Protein AF-A0A963MCY0-F1 (afdb_monomer)

Foldseek 3Di:
DDPPPPFPWDFDFDDDPDVPDDTDTDTDGDRCVVVVVVVVVVVVVVVVVVVVVVVVVVVVVVVVVCVVPPPDPDPDPPPPDPDDD

Sequence (85 aa):
RDGRHLWRGSAVPMQTQLSGAAPLSVVMAVETSAQDAFLTSLGLTLAAYVLLATLACGIAFTLVLRRANAPPPAAAPPRAEPPLD

Solvent-accessible surface area (backbone atoms only — not comparable to full-atom values): 5614 Å² total; per-residue (Å²): 137,80,85,73,79,78,78,73,69,58,72,55,80,50,86,70,95,51,94,88,62,79,81,56,76,53,74,53,78,72,83,55,62,68,58,54,53,48,53,52,50,51,52,51,53,51,51,52,49,52,51,52,52,51,51,52,48,52,51,52,52,53,54,50,52,52,60,72,67,50,74,77,77,75,74,76,77,78,76,80,73,75,82,86,127

pLDDT: mean 71.68, std 18.67, range [42.56, 97.88]

Mean predicted aligned error: 17.4 Å

Secondary structure (DSSP, 8-state):
---------EEEE-----TTPPP-EEEE----HHHHHHHHHHHHHHHHHHHHHHHHHHHHHHHHHHHHTPPPPP-PPPP-PPPP-

Radius of gyration: 35.9 Å; Cα contacts (8 Å, |Δi|>4): 30; chains: 1; bounding box: 91×25×95 Å

Structure (mmCIF, N/CA/C/O backbone):
data_AF-A0A963MCY0-F1
#
_entry.id   AF-A0A963MCY0-F1
#
loop_
_atom_site.group_PDB
_atom_site.id
_atom_site.type_symbol
_atom_site.label_atom_id
_atom_site.label_alt_id
_atom_site.label_comp_id
_atom_site.label_asym_id
_atom_site.label_entity_id
_atom_site.label_seq_id
_atom_site.pdbx_PDB_ins_code
_atom_site.Cartn_x
_atom_site.Cartn_y
_atom_site.Cartn_z
_atom_site.occupancy
_atom_site.B_iso_or_equiv
_atom_site.auth_seq_id
_atom_site.auth_comp_id
_atom_site.auth_asym_id
_atom_site.auth_atom_id
_atom_site.pdbx_PDB_model_num
ATOM 1 N N . ARG A 1 1 ? -0.197 14.564 20.694 1.00 43.12 1 ARG A N 1
ATOM 2 C CA . ARG A 1 1 ? -1.075 14.125 19.575 1.00 43.12 1 ARG A CA 1
ATOM 3 C C . ARG A 1 1 ? -1.974 13.077 20.197 1.00 43.12 1 ARG A C 1
ATOM 5 O O . ARG A 1 1 ? -1.601 11.916 20.279 1.00 43.12 1 ARG A O 1
ATOM 12 N N . ASP A 1 2 ? -3.031 13.569 20.828 1.00 42.56 2 ASP A N 1
ATOM 13 C CA . ASP A 1 2 ? -3.637 12.929 21.992 1.00 42.56 2 ASP A CA 1
ATOM 14 C C . ASP A 1 2 ? -4.615 11.838 21.576 1.00 42.56 2 ASP A C 1
ATOM 16 O O . ASP A 1 2 ? -5.544 12.082 20.801 1.00 42.56 2 ASP A O 1
ATOM 20 N N . GLY A 1 3 ? -4.362 10.631 22.086 1.00 50.00 3 GLY A N 1
ATOM 21 C CA . GLY A 1 3 ? -5.191 9.447 21.922 1.00 50.00 3 GLY A CA 1
ATOM 22 C C . GLY A 1 3 ? -6.543 9.655 22.586 1.00 50.00 3 GLY A C 1
ATOM 23 O O . GLY A 1 3 ? -6.744 9.337 23.755 1.00 50.00 3 GLY A O 1
ATOM 24 N N . ARG A 1 4 ? -7.489 10.210 21.830 1.00 51.00 4 ARG A N 1
ATOM 25 C CA . ARG A 1 4 ? -8.903 10.170 22.187 1.00 51.00 4 ARG A CA 1
ATOM 26 C C . ARG A 1 4 ? -9.368 8.737 21.977 1.00 51.00 4 ARG A C 1
ATOM 28 O O . ARG A 1 4 ? -9.735 8.369 20.867 1.00 51.00 4 ARG A O 1
ATOM 35 N N . HIS A 1 5 ? -9.308 7.938 23.039 1.00 49.12 5 HIS A N 1
ATOM 36 C CA . HIS A 1 5 ? -10.011 6.666 23.141 1.00 49.12 5 HIS A CA 1
ATOM 37 C C . HIS A 1 5 ? -11.492 6.932 22.852 1.00 49.12 5 HIS A C 1
ATOM 39 O O . HIS A 1 5 ? -12.223 7.454 23.695 1.00 49.12 5 HIS A O 1
ATOM 45 N N . LEU A 1 6 ? -11.896 6.691 21.606 1.00 51.25 6 LEU A N 1
ATOM 46 C CA . LEU A 1 6 ? -13.217 7.012 21.092 1.00 51.25 6 LEU A CA 1
ATOM 47 C C . LEU A 1 6 ? -14.189 5.940 21.596 1.00 51.25 6 LEU A C 1
ATOM 49 O O . LEU A 1 6 ? -14.520 4.991 20.895 1.00 51.25 6 LEU A O 1
ATOM 53 N N . TRP A 1 7 ? -14.605 6.070 22.853 1.00 44.38 7 TRP A N 1
ATOM 54 C CA . TRP A 1 7 ? -15.597 5.204 23.479 1.00 44.38 7 TRP A CA 1
ATOM 55 C C . TRP A 1 7 ? -16.922 5.278 22.703 1.00 44.38 7 TRP A C 1
ATOM 57 O O . TRP A 1 7 ? -17.699 6.219 22.863 1.00 44.38 7 TRP A O 1
ATOM 67 N N . ARG A 1 8 ? -17.205 4.282 21.854 1.00 54.50 8 ARG A N 1
ATOM 68 C CA . ARG A 1 8 ? -18.536 4.077 21.260 1.00 54.50 8 ARG A CA 1
ATOM 69 C C . ARG A 1 8 ? -19.425 3.324 22.252 1.00 54.50 8 ARG A C 1
ATOM 71 O O . ARG A 1 8 ? -19.675 2.134 22.103 1.00 54.50 8 ARG A O 1
ATOM 78 N N . GLY A 1 9 ?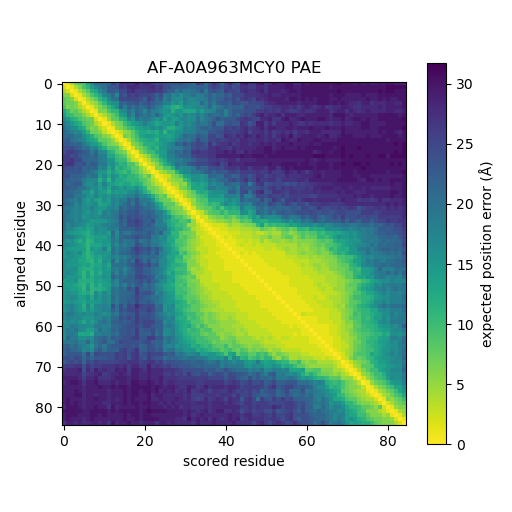 -19.891 4.020 23.286 1.00 53.22 9 GLY A N 1
ATOM 79 C CA . GLY A 1 9 ? -20.867 3.473 24.228 1.00 53.22 9 GLY A CA 1
ATOM 80 C C . GLY A 1 9 ? -22.256 3.378 23.591 1.00 53.22 9 GLY A C 1
ATOM 81 O O . GLY A 1 9 ? -22.895 4.402 23.362 1.00 53.22 9 GLY A O 1
ATOM 82 N N . SER A 1 10 ? -22.747 2.168 23.319 1.00 56.59 10 SER A N 1
ATOM 83 C CA . SER A 1 10 ? -24.172 1.937 23.053 1.00 56.59 10 SER A CA 1
ATOM 84 C C . SER A 1 10 ? -24.851 1.521 24.358 1.00 56.59 10 SER A C 1
ATOM 86 O O . SER A 1 10 ? -24.631 0.411 24.841 1.00 56.59 10 SER A O 1
ATOM 88 N N . ALA A 1 11 ? -25.660 2.402 24.951 1.00 50.53 11 ALA A N 1
ATOM 89 C CA . ALA A 1 11 ? -26.500 2.045 26.093 1.00 50.53 11 ALA A CA 1
ATOM 90 C C . ALA A 1 11 ? -27.801 1.419 25.572 1.00 50.53 11 ALA A C 1
ATOM 92 O O . ALA A 1 11 ? -28.643 2.114 25.004 1.00 50.53 11 ALA A O 1
ATOM 93 N N . VAL A 1 12 ? -27.955 0.104 25.737 1.00 45.94 12 VAL A N 1
ATOM 94 C CA . VAL A 1 12 ? -29.212 -0.593 25.435 1.00 45.94 12 VAL A CA 1
ATOM 95 C C . VAL A 1 12 ? -30.003 -0.707 26.741 1.00 45.94 12 VAL A C 1
ATOM 97 O O . VAL A 1 12 ? -29.516 -1.340 27.679 1.00 45.94 12 VAL A O 1
ATOM 100 N N . PRO A 1 13 ? -31.199 -0.101 26.852 1.00 50.28 13 PRO A N 1
ATOM 101 C CA . PRO A 1 13 ? -32.049 -0.299 28.017 1.00 50.28 13 PRO A CA 1
ATOM 102 C C . PRO A 1 13 ? -32.587 -1.733 27.997 1.00 50.28 13 PRO A C 1
ATOM 104 O O . PRO A 1 13 ? -33.408 -2.091 27.154 1.00 50.28 13 PRO A O 1
ATOM 107 N N . MET A 1 14 ? -32.110 -2.573 28.915 1.00 43.19 14 MET A N 1
ATOM 108 C CA . MET A 1 14 ? -32.595 -3.942 29.050 1.00 43.19 14 MET A CA 1
ATOM 109 C C . MET A 1 14 ? -33.844 -3.921 29.933 1.00 43.19 14 MET A C 1
ATOM 111 O O . MET A 1 14 ? -33.765 -3.696 31.140 1.00 43.19 14 MET A O 1
ATOM 115 N N . GLN A 1 15 ? -35.016 -4.104 29.325 1.00 51.31 15 GLN A N 1
ATOM 116 C CA . GLN A 1 15 ? -36.260 -4.262 30.074 1.00 51.31 15 GLN A CA 1
ATOM 117 C C . GLN A 1 15 ? -36.261 -5.647 30.724 1.00 51.31 15 GLN A C 1
ATOM 119 O O . GLN A 1 15 ? -36.525 -6.654 30.070 1.00 51.31 15 GLN A O 1
ATOM 124 N N . THR A 1 16 ? -35.924 -5.716 32.008 1.00 50.34 16 THR A N 1
ATOM 125 C CA . THR A 1 16 ? -36.092 -6.940 32.791 1.00 50.34 16 THR A CA 1
ATOM 126 C C . THR A 1 16 ? -37.556 -7.037 33.220 1.00 50.34 16 THR A C 1
ATOM 128 O O . THR A 1 16 ? -38.129 -6.087 33.748 1.00 50.34 16 THR A O 1
ATOM 131 N N . GLN A 1 17 ? -38.194 -8.185 32.976 1.00 49.22 17 GLN A N 1
ATOM 132 C CA . GLN A 1 17 ? -39.592 -8.450 33.351 1.00 49.22 17 GLN A CA 1
ATOM 133 C C . GLN A 1 17 ? -39.755 -8.709 34.865 1.00 49.22 17 GLN A C 1
ATOM 135 O O . GLN A 1 17 ? -40.462 -9.621 35.281 1.00 49.22 17 GLN A O 1
ATOM 140 N N . LEU A 1 18 ? -39.077 -7.928 35.707 1.00 51.62 18 LEU A N 1
ATOM 141 C CA . LEU A 1 18 ? -39.244 -7.940 37.158 1.00 51.62 18 LEU A CA 1
ATOM 142 C C . LEU A 1 18 ? -40.118 -6.748 37.538 1.00 51.62 18 LEU A C 1
ATOM 144 O O . LEU A 1 18 ? -39.654 -5.611 37.604 1.00 51.62 18 LEU A O 1
ATOM 148 N N . SER A 1 19 ? -41.404 -7.020 37.760 1.00 48.84 19 SER A N 1
ATOM 149 C CA . SER A 1 19 ? -42.368 -6.029 38.239 1.00 48.84 19 SER A CA 1
ATOM 150 C C . SER A 1 19 ? -41.856 -5.392 39.538 1.00 48.84 19 SER A C 1
ATOM 152 O O . SER A 1 19 ? -41.860 -6.037 40.583 1.00 48.84 19 SER A O 1
ATOM 154 N N . GLY A 1 20 ? -41.391 -4.139 39.461 1.00 57.62 20 GLY A N 1
ATOM 155 C CA . GLY A 1 20 ? -40.915 -3.350 40.605 1.00 57.62 20 GLY A CA 1
ATOM 156 C C . GLY A 1 20 ? -39.405 -3.073 40.676 1.00 57.62 20 GLY A C 1
ATOM 157 O O . GLY A 1 20 ? -38.986 -2.365 41.588 1.00 57.62 20 GLY A O 1
ATOM 158 N N . ALA A 1 21 ? -38.580 -3.571 39.748 1.00 54.66 21 ALA A N 1
ATOM 159 C CA . ALA A 1 21 ? -37.146 -3.257 39.721 1.00 54.66 21 ALA A CA 1
ATOM 160 C C . ALA A 1 21 ? -36.843 -2.024 38.845 1.00 54.66 21 ALA A C 1
ATOM 162 O O . ALA A 1 21 ? -37.365 -1.894 37.738 1.00 54.66 21 ALA A O 1
ATOM 163 N N . ALA A 1 22 ? -35.988 -1.117 39.333 1.00 53.59 22 ALA A N 1
ATOM 164 C CA . ALA A 1 22 ? -35.505 0.030 38.562 1.00 53.59 22 ALA A CA 1
ATOM 165 C C . ALA A 1 22 ? -34.781 -0.441 37.279 1.00 53.59 22 ALA A C 1
ATOM 167 O O . ALA A 1 22 ? -34.058 -1.440 37.334 1.00 53.59 22 ALA A O 1
ATOM 168 N N . PRO A 1 23 ? -34.954 0.246 36.130 1.00 51.84 23 PRO A N 1
ATOM 169 C CA . PRO A 1 23 ? -34.355 -0.170 34.866 1.00 51.84 23 PRO A CA 1
ATOM 170 C C . PRO A 1 23 ? -32.828 -0.197 34.988 1.00 51.84 23 PRO A C 1
ATOM 172 O O . PRO A 1 23 ? -32.190 0.827 35.227 1.00 51.84 23 PRO A O 1
ATOM 175 N N . LEU A 1 24 ? -32.242 -1.383 34.828 1.00 50.47 24 LEU A N 1
ATOM 176 C CA . LEU A 1 24 ? -30.797 -1.584 34.855 1.00 50.47 24 LEU A CA 1
ATOM 177 C C . LEU A 1 24 ? -30.213 -1.132 33.509 1.00 50.47 24 LEU A C 1
ATOM 179 O O . LEU A 1 24 ? -30.384 -1.795 32.484 1.00 50.47 24 LEU A O 1
ATOM 183 N N . SER A 1 25 ? -29.537 0.017 33.494 1.00 51.31 25 SER A N 1
ATOM 184 C CA . SER A 1 25 ? -28.775 0.485 32.336 1.00 51.31 25 SER A CA 1
ATOM 185 C C . SER A 1 25 ? -27.419 -0.224 32.297 1.00 51.31 25 SER A C 1
ATOM 187 O O . SER A 1 25 ? -26.487 0.118 33.020 1.00 51.31 25 SER A O 1
ATOM 189 N N . VAL A 1 26 ? -27.300 -1.242 31.445 1.00 53.03 26 VAL A N 1
ATOM 190 C CA . VAL A 1 26 ? -26.024 -1.929 31.212 1.00 53.03 26 VAL A CA 1
ATOM 191 C C . VAL A 1 26 ? -25.255 -1.175 30.129 1.00 53.03 26 VAL A C 1
ATOM 193 O O . VAL A 1 26 ? -25.698 -1.080 28.983 1.00 53.03 26 VAL A O 1
ATOM 196 N N . VAL A 1 27 ? -24.097 -0.621 30.488 1.00 49.78 27 VAL A N 1
ATOM 197 C CA . VAL A 1 27 ? -23.176 0.018 29.540 1.00 49.78 27 VAL A CA 1
ATOM 198 C C . VAL A 1 27 ? -22.179 -1.036 29.062 1.00 49.78 27 VAL A C 1
ATOM 200 O O . VAL A 1 27 ? -21.282 -1.431 29.801 1.00 49.78 27 VAL A O 1
ATOM 203 N N . MET A 1 28 ? -22.348 -1.506 27.825 1.00 48.66 28 MET A N 1
ATOM 204 C CA . MET A 1 28 ? -21.399 -2.409 27.169 1.00 48.66 28 MET A CA 1
ATOM 205 C C . MET A 1 28 ? -20.303 -1.575 26.502 1.00 48.66 28 MET A C 1
ATOM 207 O O . MET A 1 28 ? -20.540 -0.897 25.503 1.00 48.66 28 MET A O 1
ATOM 211 N N . ALA A 1 29 ? -19.104 -1.618 27.071 1.00 53.59 29 ALA A N 1
ATOM 212 C CA . ALA A 1 29 ? -17.899 -1.089 26.453 1.00 53.59 29 ALA A CA 1
ATOM 213 C C . ALA A 1 29 ? -17.296 -2.179 25.564 1.00 53.59 29 ALA A C 1
ATOM 215 O O . ALA A 1 29 ? -16.639 -3.093 26.058 1.00 53.59 29 ALA A O 1
ATOM 216 N N . VAL A 1 30 ? -17.562 -2.135 24.259 1.00 53.25 30 VAL A N 1
ATOM 217 C CA . VAL A 1 30 ? -16.844 -2.999 23.318 1.00 53.25 30 VAL A CA 1
ATOM 218 C C . VAL A 1 30 ? -15.476 -2.371 23.090 1.00 53.25 30 VAL A C 1
ATOM 220 O O . VAL A 1 30 ? -15.375 -1.265 22.567 1.00 53.25 30 VAL A O 1
ATOM 223 N N . GLU A 1 31 ? -14.431 -3.067 23.527 1.00 50.88 31 GLU A N 1
ATOM 224 C CA . GLU A 1 31 ? -13.040 -2.671 23.333 1.00 50.88 31 GLU A CA 1
ATOM 225 C C . GLU A 1 31 ? -12.709 -2.708 21.828 1.00 50.88 31 GLU A C 1
ATOM 227 O O . GLU A 1 31 ? -12.461 -3.767 21.251 1.00 50.88 31 GLU A O 1
ATOM 232 N N . THR A 1 32 ? -12.750 -1.552 21.159 1.00 56.66 32 THR A N 1
ATOM 233 C CA . THR A 1 32 ? -12.473 -1.424 19.715 1.00 56.66 32 THR A CA 1
ATOM 234 C C . THR A 1 32 ? -10.985 -1.265 19.397 1.00 56.66 32 THR A C 1
ATOM 236 O O . THR A 1 32 ? -10.613 -1.197 18.226 1.00 56.66 32 THR A O 1
ATOM 239 N N . SER A 1 33 ? -10.107 -1.228 20.406 1.00 58.69 33 SER A N 1
ATOM 240 C CA . SER A 1 33 ? -8.671 -0.973 20.214 1.00 58.69 33 SER A CA 1
ATOM 241 C C . SER A 1 33 ? -7.985 -1.999 19.310 1.00 58.69 33 SER A C 1
ATOM 243 O O . SER A 1 33 ? -7.110 -1.634 18.524 1.00 58.69 33 SER A O 1
ATOM 245 N N . ALA A 1 34 ? -8.420 -3.262 19.343 1.00 60.56 34 ALA A N 1
ATOM 246 C CA . ALA A 1 34 ? -7.904 -4.300 18.451 1.00 60.56 34 ALA A CA 1
ATOM 247 C C . ALA A 1 34 ? -8.242 -4.031 16.970 1.00 60.56 34 ALA A C 1
ATOM 249 O O . ALA A 1 34 ? -7.430 -4.312 16.088 1.00 60.56 34 ALA A O 1
ATOM 250 N N . GLN A 1 35 ? -9.413 -3.450 16.689 1.00 63.00 35 GLN A N 1
ATOM 251 C CA . GLN A 1 35 ? -9.829 -3.101 15.327 1.00 63.00 35 GLN A CA 1
ATOM 252 C C . GLN A 1 35 ? -9.061 -1.884 14.805 1.00 63.00 35 GLN A C 1
ATOM 254 O O . GLN A 1 35 ? -8.597 -1.902 13.666 1.00 63.00 35 GLN A O 1
ATOM 259 N N . ASP A 1 36 ? -8.848 -0.867 15.641 1.00 67.50 36 ASP A N 1
ATOM 260 C CA . ASP A 1 36 ? -8.085 0.323 15.249 1.00 67.50 36 ASP A CA 1
ATOM 261 C C . ASP A 1 36 ? -6.602 0.012 15.010 1.00 67.50 36 ASP A C 1
ATOM 263 O O . ASP A 1 36 ? -6.008 0.493 14.038 1.00 67.50 36 ASP A O 1
ATOM 267 N N . ALA A 1 37 ? -5.999 -0.835 15.850 1.00 72.69 37 ALA A N 1
ATOM 268 C CA . ALA A 1 37 ? -4.618 -1.278 15.670 1.00 72.69 37 ALA A CA 1
ATOM 269 C C . ALA A 1 37 ? -4.445 -2.078 14.368 1.00 72.69 37 ALA A C 1
ATOM 271 O O . ALA A 1 37 ? -3.486 -1.850 13.623 1.00 72.69 37 ALA A O 1
ATOM 272 N N . PHE A 1 38 ? -5.399 -2.962 14.054 1.00 72.88 38 PHE A N 1
ATOM 273 C CA . PHE A 1 38 ? -5.409 -3.723 12.806 1.00 72.88 38 PHE A CA 1
ATOM 274 C C . PHE A 1 38 ? -5.534 -2.812 11.581 1.00 72.88 38 PHE A C 1
ATOM 276 O O . PHE A 1 38 ? -4.731 -2.924 10.658 1.00 72.88 38 PHE A O 1
ATOM 283 N N . LEU A 1 39 ? -6.488 -1.875 11.580 1.00 81.62 39 LEU A N 1
ATOM 284 C CA . LEU A 1 39 ? -6.685 -0.943 10.465 1.00 81.62 39 LEU A CA 1
ATOM 285 C C . LEU A 1 39 ? -5.474 -0.030 10.256 1.00 81.62 39 LEU A C 1
ATOM 287 O O . LEU A 1 39 ? -5.078 0.225 9.118 1.00 81.62 39 LEU A O 1
ATOM 291 N N . THR A 1 40 ? -4.852 0.420 11.346 1.00 86.88 40 THR A N 1
ATOM 292 C CA . THR A 1 40 ? -3.640 1.245 11.292 1.00 86.88 40 THR A CA 1
ATOM 293 C C . THR A 1 40 ? -2.474 0.464 10.691 1.00 86.88 40 THR A C 1
ATOM 295 O O . THR A 1 40 ? -1.806 0.955 9.780 1.00 86.88 40 THR A O 1
ATOM 298 N N . SER A 1 41 ? -2.245 -0.767 11.159 1.00 80.75 41 SER A N 1
ATOM 299 C CA . SER A 1 41 ? -1.190 -1.636 10.630 1.00 80.75 41 SER A CA 1
ATOM 300 C C . SER A 1 41 ? -1.429 -1.975 9.158 1.00 80.75 41 SER A C 1
ATOM 302 O O . SER A 1 41 ? -0.523 -1.809 8.344 1.00 80.75 41 SER A O 1
ATOM 304 N N . LEU A 1 42 ? -2.664 -2.336 8.798 1.00 88.00 42 LEU A N 1
ATOM 305 C CA . LEU A 1 42 ? -3.067 -2.628 7.426 1.00 88.00 42 LEU A CA 1
ATOM 306 C C . LEU A 1 42 ? -2.818 -1.436 6.496 1.00 88.00 42 LEU A C 1
ATOM 308 O O . LEU A 1 42 ? -2.227 -1.602 5.430 1.00 88.00 42 LEU A O 1
ATOM 312 N N . GLY A 1 43 ? -3.230 -0.233 6.906 1.00 91.38 43 GLY A N 1
ATOM 313 C CA . GLY A 1 43 ? -3.007 0.988 6.134 1.00 91.38 43 GLY A CA 1
ATOM 314 C C . GLY A 1 43 ? -1.520 1.273 5.916 1.00 91.38 43 GLY A C 1
ATOM 315 O O . GLY A 1 43 ? -1.116 1.643 4.814 1.00 91.38 43 GLY A O 1
ATOM 316 N N . LEU A 1 44 ? -0.693 1.038 6.935 1.00 94.19 44 LEU A N 1
ATOM 317 C CA . LEU A 1 44 ? 0.752 1.248 6.865 1.00 94.19 44 LEU A CA 1
ATOM 318 C C . LEU A 1 44 ? 1.430 0.231 5.934 1.00 94.19 44 LEU A C 1
ATOM 320 O O . LEU A 1 44 ? 2.255 0.615 5.105 1.00 94.19 44 LEU A O 1
ATOM 324 N N . THR A 1 45 ? 1.035 -1.044 5.996 1.00 94.94 45 THR A N 1
ATOM 325 C CA . THR A 1 45 ? 1.508 -2.082 5.067 1.00 94.94 45 THR A CA 1
ATOM 326 C C . THR A 1 45 ? 1.095 -1.779 3.630 1.00 94.94 45 THR A C 1
ATOM 328 O O . THR A 1 45 ? 1.915 -1.896 2.720 1.00 94.94 45 THR A O 1
ATOM 331 N N . LEU A 1 46 ? -0.150 -1.344 3.416 1.00 95.50 46 LEU A N 1
ATOM 332 C CA . LEU A 1 46 ? -0.647 -1.001 2.087 1.00 95.50 46 LEU A CA 1
ATOM 333 C C . LEU A 1 46 ? 0.106 0.206 1.507 1.00 95.50 46 LEU A C 1
ATOM 335 O O . LEU A 1 46 ? 0.533 0.169 0.355 1.00 95.50 46 LEU A O 1
ATOM 339 N N . ALA A 1 47 ? 0.336 1.245 2.313 1.00 95.50 47 ALA A N 1
ATOM 340 C CA . ALA A 1 47 ? 1.112 2.413 1.905 1.00 95.50 47 ALA A CA 1
ATOM 341 C C . ALA A 1 47 ? 2.559 2.042 1.544 1.00 95.50 47 ALA A C 1
ATOM 343 O O . ALA A 1 47 ? 3.061 2.461 0.500 1.00 95.50 47 ALA A O 1
ATOM 344 N N . ALA A 1 48 ? 3.212 1.215 2.367 1.00 95.56 48 ALA A N 1
ATOM 345 C CA . ALA A 1 48 ? 4.560 0.723 2.094 1.00 95.56 48 ALA A CA 1
ATOM 346 C C . ALA A 1 48 ? 4.618 -0.092 0.792 1.00 95.56 48 ALA A C 1
ATOM 348 O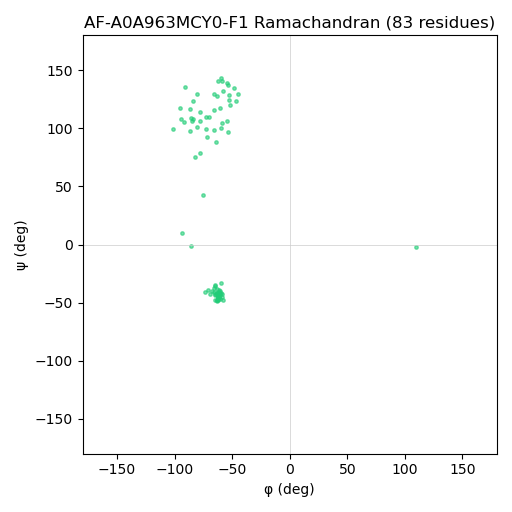 O . ALA A 1 48 ? 5.530 0.095 -0.012 1.00 95.56 48 ALA A O 1
ATOM 349 N N . TYR A 1 49 ? 3.623 -0.949 0.551 1.00 96.00 49 TYR A N 1
ATOM 350 C CA . TYR A 1 49 ? 3.529 -1.740 -0.672 1.00 96.00 49 TYR A CA 1
ATOM 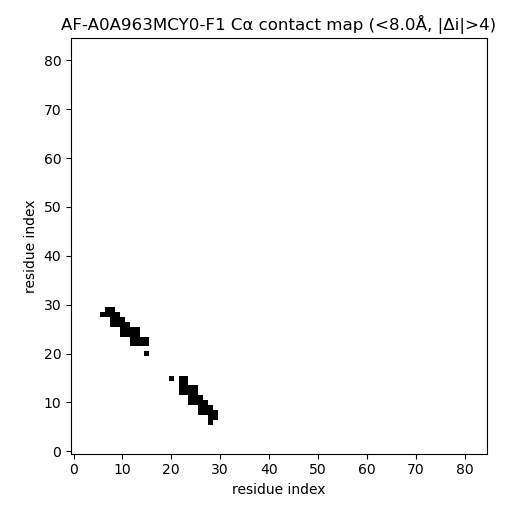351 C C . TYR A 1 49 ? 3.380 -0.864 -1.921 1.00 96.00 49 TYR A C 1
ATOM 353 O O . TYR A 1 49 ? 4.123 -1.033 -2.888 1.00 96.00 49 TYR A O 1
ATOM 361 N N . VAL A 1 50 ? 2.469 0.114 -1.891 1.00 97.88 50 VAL A N 1
ATOM 362 C CA . VAL A 1 50 ? 2.262 1.054 -3.005 1.00 97.88 50 VAL A CA 1
ATOM 363 C C . VAL A 1 50 ? 3.527 1.869 -3.275 1.00 97.88 50 VAL A C 1
ATOM 365 O O . VAL A 1 50 ? 3.906 2.050 -4.435 1.00 97.88 50 VAL A O 1
ATOM 368 N N . LEU A 1 51 ? 4.223 2.315 -2.226 1.00 97.69 51 LEU A N 1
ATOM 369 C CA . LEU A 1 51 ? 5.490 3.030 -2.360 1.00 97.69 51 LEU A CA 1
ATOM 370 C C . LEU A 1 51 ? 6.552 2.163 -3.053 1.00 97.69 51 LEU A C 1
ATOM 372 O O . LEU A 1 51 ? 7.192 2.619 -4.002 1.00 97.69 51 LEU A O 1
ATOM 376 N 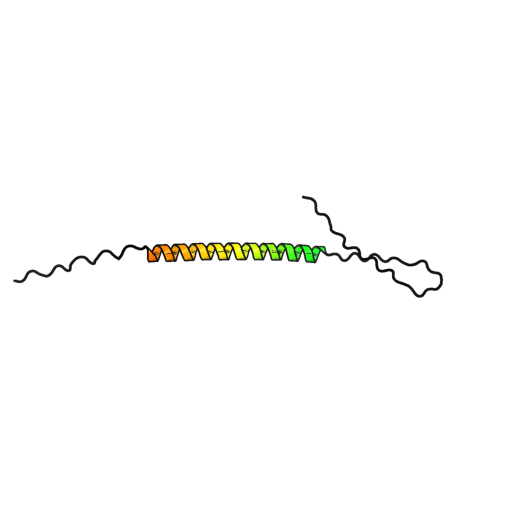N . LEU A 1 52 ? 6.699 0.903 -2.628 1.00 97.25 52 LEU A N 1
ATOM 377 C CA . LEU A 1 52 ? 7.644 -0.043 -3.225 1.00 97.25 52 LEU A CA 1
ATOM 378 C C . LEU A 1 52 ? 7.320 -0.321 -4.698 1.00 97.25 52 LEU A C 1
ATOM 380 O O . LEU A 1 52 ? 8.214 -0.305 -5.542 1.00 97.25 52 LEU A O 1
ATOM 384 N N . ALA A 1 53 ? 6.043 -0.544 -5.012 1.00 96.75 53 ALA A N 1
ATOM 385 C CA . ALA A 1 53 ? 5.584 -0.799 -6.373 1.00 96.75 53 ALA A CA 1
ATOM 386 C C . ALA A 1 53 ? 5.838 0.406 -7.290 1.00 96.75 53 ALA A C 1
ATOM 388 O O . ALA A 1 53 ? 6.310 0.249 -8.417 1.00 96.75 53 ALA A O 1
ATOM 389 N N . THR A 1 54 ? 5.590 1.618 -6.789 1.00 96.94 54 THR A N 1
ATOM 390 C CA . THR A 1 54 ? 5.841 2.862 -7.529 1.00 96.94 54 THR A CA 1
ATOM 391 C C . THR A 1 54 ? 7.333 3.046 -7.795 1.00 96.94 54 THR A C 1
ATOM 393 O O . THR A 1 54 ? 7.729 3.373 -8.915 1.00 96.94 54 THR A O 1
ATOM 396 N N . LEU A 1 55 ? 8.175 2.773 -6.794 1.00 97.12 55 LEU A N 1
ATOM 397 C CA . LEU A 1 55 ? 9.627 2.839 -6.934 1.00 97.12 55 LEU A CA 1
ATOM 398 C C . LEU A 1 55 ? 10.139 1.823 -7.964 1.00 97.12 55 LEU A C 1
ATOM 400 O O . LEU A 1 55 ? 10.909 2.181 -8.854 1.00 97.12 55 LEU A O 1
ATOM 404 N N . ALA A 1 56 ? 9.670 0.57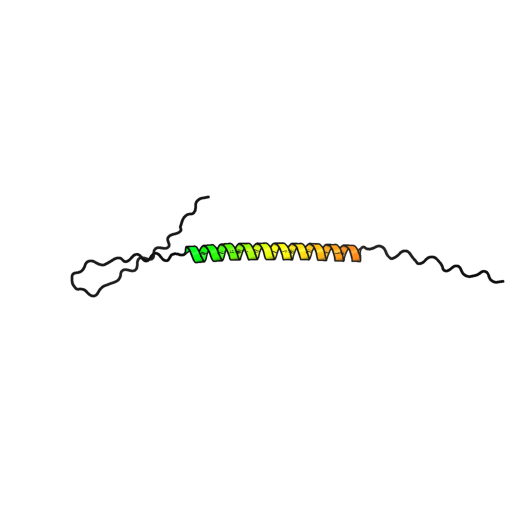5 -7.887 1.00 96.31 56 ALA A N 1
ATOM 405 C CA . ALA A 1 56 ? 10.019 -0.468 -8.845 1.00 96.31 56 ALA A CA 1
ATOM 406 C C . ALA A 1 56 ? 9.605 -0.088 -10.275 1.00 96.31 56 ALA A C 1
ATOM 408 O O . ALA A 1 56 ? 10.387 -0.261 -11.210 1.00 96.31 56 ALA A O 1
ATOM 409 N N . CYS A 1 57 ? 8.413 0.491 -10.440 1.00 96.25 57 CYS A N 1
ATOM 410 C CA . CYS A 1 57 ? 7.928 0.976 -11.729 1.00 96.25 57 CYS A CA 1
ATOM 411 C C . CYS A 1 57 ? 8.818 2.097 -12.288 1.00 96.25 57 CYS A C 1
ATOM 413 O O . CYS A 1 57 ? 9.241 2.033 -13.442 1.00 96.25 57 CYS A O 1
ATOM 415 N N . GLY A 1 58 ? 9.185 3.082 -11.462 1.00 96.50 58 GLY A N 1
ATOM 416 C CA . GLY A 1 58 ? 10.096 4.157 -11.864 1.00 96.50 58 GLY A CA 1
ATOM 417 C C . GLY A 1 58 ? 11.474 3.636 -12.292 1.00 96.50 58 GLY A C 1
ATOM 418 O O . GLY A 1 58 ? 12.014 4.048 -13.321 1.00 96.50 58 GLY A O 1
ATOM 419 N N . ILE A 1 59 ? 12.026 2.669 -11.555 1.00 95.56 59 ILE A N 1
ATOM 420 C CA . ILE A 1 59 ? 13.296 2.023 -11.914 1.00 95.56 59 ILE A CA 1
ATOM 421 C C . ILE A 1 59 ? 13.161 1.274 -13.246 1.00 95.56 59 ILE A C 1
ATOM 423 O O . ILE A 1 59 ? 13.985 1.455 -14.140 1.00 95.56 59 ILE A O 1
ATOM 427 N N . ALA A 1 60 ? 12.108 0.475 -13.425 1.00 94.69 60 ALA A N 1
ATOM 428 C CA . ALA A 1 60 ? 11.877 -0.242 -14.676 1.00 94.69 60 ALA A CA 1
ATOM 429 C C . ALA A 1 60 ? 11.756 0.724 -15.867 1.00 94.69 60 ALA A C 1
ATOM 431 O O . ALA A 1 60 ? 12.403 0.528 -16.896 1.00 94.69 60 ALA A O 1
ATOM 432 N N . PHE A 1 61 ? 10.998 1.808 -15.701 1.00 94.75 61 PHE A N 1
ATOM 433 C CA . PHE A 1 61 ? 10.807 2.827 -16.728 1.00 94.75 61 PHE A CA 1
ATOM 434 C C . PHE A 1 61 ? 12.125 3.507 -17.122 1.00 94.75 61 PHE A C 1
ATOM 436 O O . PHE A 1 61 ? 12.435 3.633 -18.307 1.00 94.75 61 PHE A O 1
ATOM 443 N N . THR A 1 62 ? 12.953 3.879 -16.142 1.00 92.56 62 THR A N 1
ATOM 444 C CA . THR A 1 62 ? 14.265 4.492 -16.410 1.00 92.56 62 THR A CA 1
ATOM 445 C C . THR A 1 62 ? 15.234 3.530 -17.099 1.00 92.56 62 THR A C 1
ATOM 447 O O . THR A 1 62 ? 15.968 3.947 -17.995 1.00 92.56 62 THR A O 1
ATOM 450 N N . LEU A 1 63 ? 15.225 2.241 -16.747 1.00 92.12 63 LEU A N 1
ATOM 451 C CA . LEU A 1 63 ? 16.039 1.229 -17.427 1.00 92.12 63 LEU A CA 1
ATOM 452 C C . LEU A 1 63 ? 15.606 1.022 -18.881 1.00 9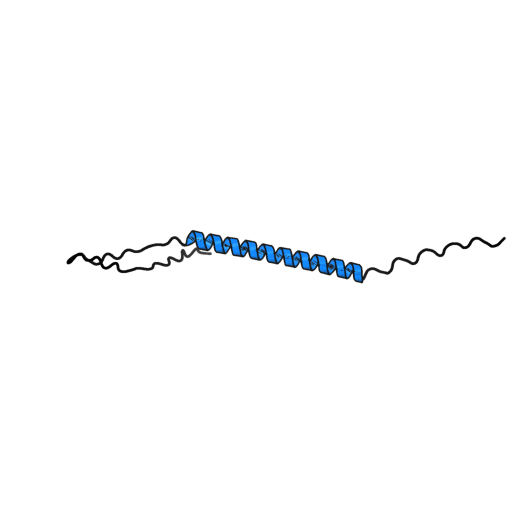2.12 63 LEU A C 1
ATOM 454 O O . LEU A 1 63 ? 16.461 0.918 -19.762 1.00 92.12 63 LEU A O 1
ATOM 458 N N . VAL A 1 64 ? 14.298 0.997 -19.142 1.00 92.75 64 VAL A N 1
ATOM 459 C CA . VAL A 1 64 ? 13.759 0.893 -20.504 1.00 92.75 64 VAL A CA 1
ATOM 460 C C . VAL A 1 64 ? 14.152 2.114 -21.333 1.00 92.75 64 VAL A C 1
ATOM 462 O O . VAL A 1 64 ? 14.691 1.951 -22.424 1.00 92.75 64 VAL A O 1
ATOM 465 N N . LEU A 1 65 ? 13.982 3.325 -20.796 1.00 91.56 65 LEU A N 1
ATOM 466 C CA . LEU A 1 65 ? 14.400 4.565 -21.459 1.00 91.56 65 LEU A CA 1
ATOM 467 C C . LEU A 1 65 ? 15.899 4.591 -21.764 1.00 91.56 65 LEU A C 1
ATOM 469 O O . LEU A 1 65 ? 16.306 4.981 -22.855 1.00 91.56 65 LEU A O 1
ATOM 473 N N . ARG A 1 66 ? 16.734 4.141 -20.822 1.00 89.56 66 ARG A N 1
ATOM 474 C CA . ARG A 1 66 ? 18.183 4.036 -21.033 1.00 89.56 66 ARG A CA 1
ATOM 475 C C . ARG A 1 66 ? 18.542 3.072 -22.156 1.00 89.56 66 ARG A C 1
ATOM 477 O O . ARG A 1 66 ? 19.467 3.355 -22.906 1.00 89.56 66 ARG A O 1
ATOM 484 N N . ARG A 1 67 ? 17.829 1.949 -22.274 1.00 85.62 67 ARG A N 1
ATOM 485 C CA . ARG A 1 67 ? 18.026 0.997 -23.376 1.00 85.62 67 ARG A CA 1
ATOM 486 C C . ARG A 1 67 ? 17.530 1.547 -24.709 1.00 85.62 67 ARG A C 1
ATOM 488 O O . ARG A 1 67 ? 18.196 1.338 -25.712 1.00 85.62 67 ARG A O 1
ATOM 495 N N . ALA A 1 68 ? 16.406 2.258 -24.715 1.00 84.69 68 ALA A N 1
ATOM 496 C CA . ALA A 1 68 ? 15.866 2.886 -25.919 1.00 84.69 68 ALA A CA 1
ATOM 497 C C . ALA A 1 68 ? 16.789 3.991 -26.460 1.00 84.69 68 ALA A C 1
ATOM 499 O O . ALA A 1 68 ? 16.939 4.128 -27.668 1.00 84.69 68 ALA A O 1
ATOM 500 N N . ASN A 1 69 ? 17.446 4.730 -25.563 1.00 87.06 69 ASN A N 1
ATOM 501 C CA . ASN A 1 69 ? 18.379 5.803 -25.913 1.00 87.06 69 ASN A CA 1
ATOM 502 C C . ASN A 1 69 ? 19.842 5.340 -25.988 1.00 87.06 69 ASN A C 1
ATOM 504 O O . ASN A 1 69 ? 20.743 6.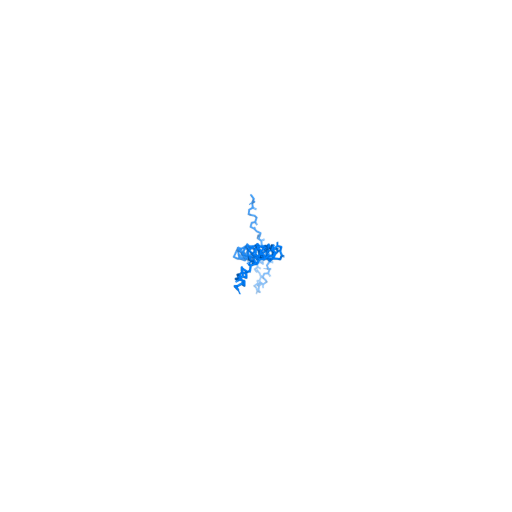179 -26.052 1.00 87.06 69 ASN A O 1
ATOM 508 N N . ALA A 1 70 ? 20.110 4.032 -25.932 1.00 81.25 70 ALA A N 1
ATOM 509 C CA . ALA A 1 70 ? 21.471 3.535 -26.058 1.00 81.25 70 ALA A CA 1
ATOM 510 C C . ALA A 1 70 ? 21.985 3.837 -27.479 1.00 81.25 70 ALA A C 1
ATOM 512 O O . ALA A 1 70 ? 21.290 3.523 -28.451 1.00 81.25 70 ALA A O 1
ATOM 513 N N . PRO A 1 71 ? 23.176 4.448 -27.627 1.00 77.69 71 PRO A N 1
ATOM 514 C CA . PRO A 1 71 ? 23.745 4.693 -28.943 1.00 77.69 71 PRO A CA 1
ATOM 515 C C . PRO A 1 71 ? 23.931 3.355 -29.673 1.00 77.69 71 PRO A C 1
ATOM 517 O O . PRO A 1 71 ? 24.263 2.354 -29.024 1.00 77.69 71 PRO A O 1
ATOM 520 N N . PRO A 1 72 ? 23.711 3.312 -31.000 1.00 78.75 72 PRO A N 1
ATOM 521 C CA . PRO A 1 72 ? 23.909 2.092 -31.766 1.00 78.75 72 PRO A CA 1
ATOM 522 C C . PRO A 1 72 ? 25.334 1.578 -31.525 1.00 78.75 72 PRO A C 1
ATOM 524 O O . PRO A 1 72 ? 26.261 2.394 -31.441 1.00 78.75 72 PRO A O 1
ATOM 527 N N . PRO A 1 73 ? 25.522 0.252 -31.364 1.00 77.25 73 PRO A N 1
ATOM 528 C CA . PRO A 1 73 ? 26.843 -0.310 -31.127 1.00 77.25 73 PRO A CA 1
ATOM 529 C C . PRO A 1 73 ? 27.778 0.193 -32.224 1.00 77.25 73 PRO A C 1
ATOM 531 O O . PRO A 1 73 ? 27.425 0.132 -33.405 1.00 77.25 73 PRO A O 1
ATOM 534 N N . ALA A 1 74 ? 28.923 0.751 -31.814 1.00 77.06 74 ALA A N 1
ATOM 535 C CA . ALA A 1 74 ? 29.912 1.305 -32.727 1.00 77.06 74 ALA A CA 1
ATOM 536 C C . ALA A 1 74 ? 30.150 0.296 -33.853 1.00 77.06 74 ALA A C 1
ATOM 538 O O . ALA A 1 74 ? 30.422 -0.876 -33.578 1.00 77.06 74 ALA A O 1
ATOM 539 N N . ALA A 1 75 ? 29.947 0.748 -35.095 1.00 73.50 75 ALA A N 1
ATOM 540 C CA . ALA A 1 75 ? 30.067 -0.084 -36.281 1.00 73.50 75 ALA A CA 1
ATOM 541 C C . ALA A 1 75 ? 31.345 -0.923 -36.181 1.00 73.50 75 ALA A C 1
ATOM 543 O O . ALA A 1 75 ? 32.412 -0.390 -35.862 1.00 73.50 75 ALA A O 1
ATOM 544 N N . ALA A 1 76 ? 31.206 -2.237 -36.390 1.00 74.69 76 ALA A N 1
ATOM 545 C CA . ALA A 1 76 ? 32.329 -3.162 -36.351 1.00 74.69 76 ALA A CA 1
ATOM 546 C C . ALA A 1 76 ? 33.471 -2.597 -37.214 1.00 74.69 76 ALA A C 1
ATOM 548 O O . ALA A 1 76 ? 33.188 -2.111 -38.316 1.00 74.69 76 ALA A O 1
ATOM 549 N N . PRO A 1 77 ? 34.729 -2.613 -36.728 1.00 75.88 77 PRO A N 1
ATOM 550 C CA . PRO A 1 77 ? 35.843 -2.084 -37.499 1.00 75.88 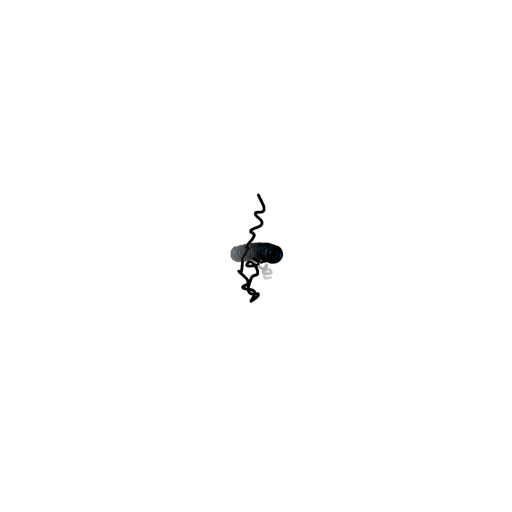77 PRO A CA 1
ATOM 551 C C . PRO A 1 77 ? 35.844 -2.756 -38.876 1.00 75.88 77 PRO A C 1
ATOM 553 O O . PRO A 1 77 ? 35.586 -3.966 -38.946 1.00 75.88 77 PRO A O 1
ATOM 556 N N . PRO A 1 78 ? 36.068 -1.994 -39.964 1.00 74.12 78 PRO A N 1
ATOM 557 C CA . PRO A 1 78 ? 36.064 -2.558 -41.304 1.00 74.12 78 PRO A CA 1
ATOM 558 C C . PRO A 1 78 ? 37.025 -3.744 -41.313 1.00 74.12 78 PRO A C 1
ATOM 560 O O . PRO A 1 78 ? 38.179 -3.611 -40.895 1.00 74.12 78 PRO A O 1
ATOM 563 N N . ARG A 1 79 ? 36.526 -4.923 -41.713 1.00 72.44 79 ARG A N 1
ATOM 564 C CA . ARG A 1 79 ? 37.387 -6.087 -41.937 1.00 72.44 79 ARG A CA 1
ATOM 565 C C . ARG A 1 79 ? 38.496 -5.621 -42.867 1.00 72.44 79 ARG A C 1
ATOM 567 O O . ARG A 1 79 ? 38.200 -5.147 -43.959 1.00 72.44 79 ARG A O 1
ATOM 574 N N . ALA A 1 80 ? 39.739 -5.722 -42.406 1.00 73.19 80 ALA A N 1
ATOM 575 C CA . ALA A 1 80 ? 40.892 -5.532 -43.262 1.00 73.19 80 ALA A CA 1
ATOM 576 C C . ALA A 1 80 ? 40.782 -6.574 -44.379 1.00 73.19 80 ALA A C 1
ATOM 578 O O . ALA A 1 80 ? 40.954 -7.768 -44.127 1.00 73.19 80 ALA A O 1
ATOM 579 N N . GLU A 1 81 ? 40.388 -6.137 -45.574 1.00 72.94 81 GLU A N 1
ATOM 580 C CA . GLU A 1 81 ? 40.504 -6.985 -46.748 1.00 72.94 81 GLU A CA 1
ATOM 581 C C . GLU A 1 81 ? 41.997 -7.260 -46.957 1.00 72.94 81 GLU A C 1
ATOM 583 O O . GLU A 1 81 ? 42.802 -6.322 -46.905 1.00 72.94 81 GLU A O 1
ATOM 588 N N . PRO A 1 82 ? 42.397 -8.535 -47.092 1.00 76.50 82 PRO A N 1
ATOM 589 C CA . PRO A 1 82 ? 43.786 -8.863 -47.353 1.00 76.50 82 PRO A CA 1
ATOM 590 C C . PRO A 1 82 ? 44.196 -8.258 -48.705 1.00 76.50 82 PRO A C 1
ATOM 592 O O . PRO A 1 82 ? 43.384 -8.260 -49.635 1.00 76.50 82 PRO A O 1
ATOM 595 N N . PRO A 1 83 ? 45.423 -7.720 -48.825 1.00 70.00 83 PRO A N 1
ATOM 596 C CA . PRO A 1 83 ? 45.904 -7.198 -50.096 1.00 70.00 83 PRO A CA 1
ATOM 597 C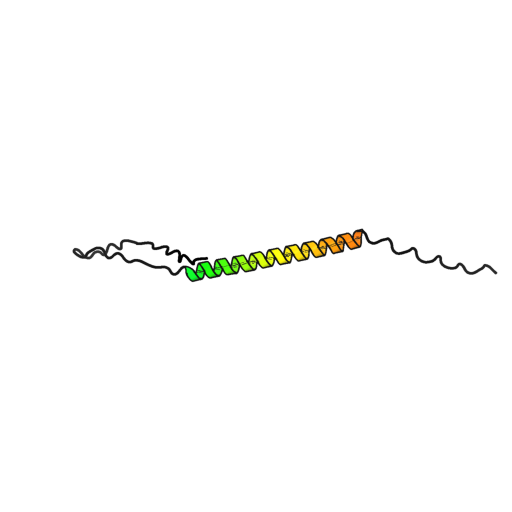 C . PRO A 1 83 ? 45.868 -8.314 -51.148 1.00 70.00 83 PRO A C 1
ATOM 599 O O . PRO A 1 83 ? 46.286 -9.437 -50.869 1.00 70.00 83 PRO A O 1
ATOM 602 N N . LEU A 1 84 ? 45.321 -8.011 -52.331 1.00 72.81 84 LEU A N 1
ATOM 603 C CA . LEU A 1 84 ? 45.460 -8.883 -53.493 1.00 72.81 84 LEU A CA 1
ATOM 604 C C . LEU A 1 84 ? 46.939 -8.905 -53.896 1.00 72.81 84 LEU A C 1
ATOM 606 O O . LEU A 1 84 ? 47.475 -7.860 -54.273 1.00 72.81 84 LEU A O 1
ATOM 610 N N . ASP A 1 85 ? 47.552 -10.083 -53.796 1.00 73.00 85 ASP A N 1
ATOM 611 C CA . ASP A 1 85 ? 48.815 -10.427 -54.460 1.00 73.00 85 ASP A CA 1
ATOM 612 C C . ASP A 1 85 ? 48.608 -10.628 -55.973 1.00 73.00 85 ASP A C 1
ATOM 614 O O . ASP A 1 85 ? 47.551 -11.184 -56.367 1.00 73.00 85 ASP A O 1
#